Protein AF-E6VPL4-F1 (afdb_monomer_lite)

Structure (mmCIF, N/CA/C/O backbone):
data_AF-E6VPL4-F1
#
_entry.id   AF-E6VPL4-F1
#
loop_
_atom_site.group_PDB
_atom_site.id
_atom_site.type_symbol
_atom_site.label_atom_id
_atom_site.label_alt_id
_atom_site.label_comp_id
_atom_site.label_asym_id
_atom_site.label_entity_id
_atom_site.label_seq_id
_atom_site.pdbx_PDB_ins_code
_atom_site.Cartn_x
_atom_site.Cartn_y
_atom_site.Cartn_z
_atom_site.occupancy
_atom_site.B_iso_or_equiv
_atom_site.auth_seq_id
_atom_site.auth_comp_id
_atom_site.auth_asym_id
_atom_site.auth_atom_id
_atom_site.pdbx_PDB_model_num
ATOM 1 N N . MET A 1 1 ? 30.213 3.894 -54.651 1.00 57.09 1 MET A N 1
ATOM 2 C CA . MET A 1 1 ? 28.946 3.878 -53.877 1.00 57.09 1 MET A CA 1
ATOM 3 C C . MET A 1 1 ? 28.966 2.987 -52.619 1.00 57.09 1 MET A C 1
ATOM 5 O O . MET A 1 1 ? 28.140 3.201 -51.748 1.00 57.09 1 MET A O 1
ATOM 9 N N . SER A 1 2 ? 29.914 2.050 -52.449 1.00 76.19 2 SER A N 1
ATOM 10 C CA . SER A 1 2 ? 29.927 1.092 -51.316 1.00 76.19 2 SER A CA 1
ATOM 11 C C . SER A 1 2 ? 30.364 1.669 -49.949 1.00 76.19 2 SER A C 1
ATOM 13 O O . SER A 1 2 ? 29.868 1.255 -48.903 1.00 76.19 2 SER A O 1
ATOM 15 N N . HIS A 1 3 ? 31.254 2.667 -49.925 1.00 77.50 3 HIS A N 1
ATOM 16 C CA . HIS A 1 3 ? 31.844 3.163 -48.669 1.00 77.50 3 HIS A CA 1
ATOM 17 C C . HIS A 1 3 ? 30.916 4.072 -47.850 1.00 77.50 3 HIS A C 1
ATOM 19 O O . HIS A 1 3 ? 30.956 4.032 -46.625 1.00 77.50 3 HIS A O 1
ATOM 25 N N . ILE A 1 4 ? 30.039 4.836 -48.510 1.00 85.19 4 ILE A N 1
ATOM 26 C CA . ILE A 1 4 ? 29.094 5.743 -47.837 1.00 85.19 4 ILE A CA 1
ATOM 27 C C . ILE A 1 4 ? 28.015 4.937 -47.103 1.00 85.19 4 ILE A C 1
ATOM 29 O O . ILE A 1 4 ? 27.747 5.181 -45.931 1.00 85.19 4 ILE A O 1
ATOM 33 N N . VAL A 1 5 ? 27.460 3.912 -47.757 1.00 86.12 5 VAL A N 1
ATOM 34 C CA . VAL A 1 5 ? 26.449 3.024 -47.160 1.00 86.12 5 VAL A CA 1
ATOM 35 C C . VAL A 1 5 ? 27.024 2.261 -45.961 1.00 86.12 5 VAL A C 1
ATOM 37 O O . VAL A 1 5 ? 26.375 2.163 -44.923 1.00 86.12 5 VAL A O 1
ATOM 40 N N . ARG A 1 6 ? 28.273 1.786 -46.060 1.00 83.00 6 ARG A N 1
ATOM 41 C CA . ARG A 1 6 ? 28.980 1.149 -44.937 1.00 83.00 6 ARG A CA 1
ATOM 42 C C . ARG A 1 6 ? 29.216 2.104 -43.767 1.00 83.00 6 ARG A C 1
ATOM 44 O O . ARG A 1 6 ? 29.056 1.690 -42.624 1.00 83.00 6 ARG A O 1
ATOM 51 N N . GLY A 1 7 ? 29.549 3.365 -44.045 1.00 89.69 7 GLY A N 1
ATOM 52 C CA . GLY A 1 7 ? 29.703 4.391 -43.011 1.00 89.69 7 GLY A CA 1
ATOM 53 C C . GLY A 1 7 ? 28.400 4.662 -42.256 1.00 89.69 7 GLY A C 1
ATOM 54 O O . GLY A 1 7 ? 28.394 4.669 -41.028 1.00 89.69 7 GLY A O 1
ATOM 55 N N . ILE A 1 8 ? 27.285 4.805 -42.980 1.00 90.50 8 ILE A N 1
ATOM 56 C CA . ILE A 1 8 ? 25.961 5.053 -42.385 1.00 90.50 8 ILE A CA 1
ATOM 57 C C . ILE A 1 8 ? 25.516 3.869 -41.516 1.00 90.50 8 ILE A C 1
ATOM 59 O O . ILE A 1 8 ? 25.085 4.063 -40.3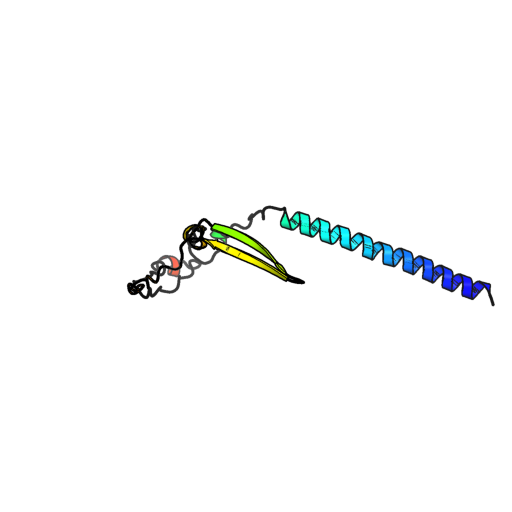80 1.00 90.50 8 ILE A O 1
ATOM 63 N N . LEU A 1 9 ? 25.669 2.638 -42.013 1.00 89.06 9 LEU A N 1
ATOM 64 C CA . LEU A 1 9 ? 25.325 1.433 -41.252 1.00 89.06 9 LEU A CA 1
ATOM 65 C C . LEU A 1 9 ? 26.204 1.267 -40.004 1.00 89.06 9 LEU A C 1
ATOM 67 O O . LEU A 1 9 ? 25.698 0.903 -38.945 1.00 89.06 9 LEU A O 1
ATOM 71 N N . GLY A 1 10 ? 27.498 1.588 -40.100 1.00 91.88 10 GLY A N 1
ATOM 72 C CA . GLY A 1 10 ? 28.403 1.590 -38.950 1.00 91.88 10 GLY A CA 1
ATOM 73 C C . GLY A 1 10 ? 27.985 2.600 -37.877 1.00 91.88 10 GLY A C 1
ATOM 74 O O . GLY A 1 10 ? 27.918 2.254 -36.700 1.00 91.88 10 GLY A O 1
ATOM 75 N N . ALA A 1 11 ? 27.633 3.825 -38.275 1.00 92.75 11 ALA A N 1
ATOM 76 C CA . ALA A 1 11 ? 27.183 4.861 -37.346 1.00 92.75 11 ALA A CA 1
ATOM 77 C C . ALA A 1 11 ? 25.869 4.487 -36.633 1.00 92.75 11 ALA A C 1
ATOM 79 O O . ALA A 1 11 ? 25.747 4.681 -35.420 1.00 92.75 11 ALA A O 1
ATOM 80 N N . LEU A 1 12 ? 24.907 3.902 -37.357 1.00 91.12 12 LEU A N 1
ATOM 81 C CA . LEU A 1 12 ? 23.648 3.409 -36.784 1.00 91.12 12 LEU A CA 1
ATOM 82 C C . LEU A 1 12 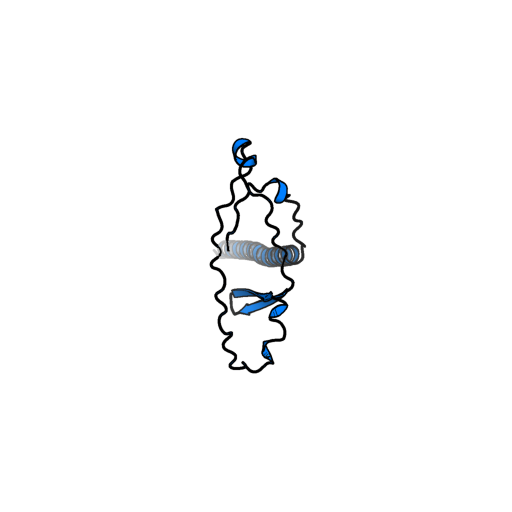? 23.871 2.264 -35.788 1.00 91.12 12 LEU A C 1
ATOM 84 O O . LEU A 1 12 ? 23.247 2.241 -34.730 1.00 91.12 12 LEU A O 1
ATOM 88 N N . ALA A 1 13 ? 24.789 1.341 -36.080 1.00 89.94 13 ALA A N 1
ATOM 89 C CA . ALA A 1 13 ? 25.107 0.244 -35.169 1.00 89.94 13 ALA A CA 1
ATOM 90 C C . ALA A 1 13 ? 25.742 0.748 -33.859 1.00 89.94 13 ALA A C 1
ATOM 92 O O . ALA A 1 13 ? 25.368 0.304 -32.772 1.00 89.94 13 ALA A O 1
ATOM 93 N N . ILE A 1 14 ? 26.661 1.715 -33.944 1.00 91.25 14 ILE A N 1
ATOM 94 C CA . ILE A 1 14 ? 27.327 2.300 -32.770 1.00 91.25 14 ILE A CA 1
ATOM 95 C C . ILE A 1 14 ? 26.319 3.078 -31.916 1.00 91.25 14 ILE A C 1
ATOM 97 O O . ILE A 1 14 ? 26.216 2.855 -30.714 1.00 91.25 14 ILE A O 1
ATOM 101 N N . THR A 1 15 ? 25.523 3.956 -32.526 1.00 86.31 15 THR A N 1
ATOM 102 C CA . THR A 1 15 ? 24.514 4.740 -31.791 1.00 86.31 15 THR A CA 1
ATOM 103 C C . THR A 1 15 ? 23.423 3.860 -31.178 1.00 86.31 15 THR A C 1
ATOM 105 O O . THR A 1 15 ? 23.059 4.068 -30.021 1.00 86.31 15 THR A O 1
ATOM 108 N N . GLY A 1 16 ? 22.957 2.832 -31.893 1.00 85.06 16 GLY A N 1
ATOM 109 C CA . GLY A 1 16 ? 21.970 1.877 -31.384 1.00 85.06 16 GLY A CA 1
ATOM 110 C C . GLY A 1 16 ? 22.471 1.063 -30.187 1.00 85.06 16 GLY A C 1
ATOM 111 O O . GLY A 1 16 ? 21.752 0.908 -29.202 1.00 85.06 16 GLY A O 1
ATOM 112 N N . THR A 1 17 ? 23.717 0.583 -30.234 1.00 81.69 17 THR A N 1
ATOM 113 C CA . THR A 1 17 ? 24.313 -0.202 -29.136 1.00 81.69 17 THR A CA 1
ATOM 114 C C . THR A 1 17 ? 24.607 0.649 -27.901 1.00 81.69 17 THR A C 1
ATOM 116 O O . THR A 1 17 ? 24.291 0.224 -26.789 1.00 81.69 17 THR A O 1
ATOM 119 N N . LEU A 1 18 ? 25.127 1.870 -28.073 1.00 80.88 18 LEU A N 1
ATOM 120 C CA . LEU A 1 18 ? 25.341 2.795 -26.954 1.00 80.88 18 LEU A CA 1
ATOM 121 C C . LEU A 1 18 ? 24.017 3.264 -26.326 1.00 80.88 18 LEU A C 1
ATOM 123 O O . LEU A 1 18 ? 23.937 3.374 -25.104 1.00 80.88 18 LEU A O 1
ATOM 127 N N . GLY A 1 19 ? 22.973 3.500 -27.127 1.00 76.12 19 GLY A N 1
ATOM 128 C CA . GLY A 1 19 ? 21.645 3.864 -26.620 1.00 76.12 19 GLY A CA 1
ATOM 129 C C . GLY A 1 19 ? 20.967 2.727 -25.847 1.00 76.12 19 GLY A C 1
ATOM 130 O O . GLY A 1 19 ? 20.428 2.946 -24.763 1.00 76.12 19 GLY A O 1
ATOM 131 N N . ALA A 1 20 ? 21.045 1.490 -26.350 1.00 70.62 20 ALA A N 1
ATOM 132 C CA . ALA A 1 20 ? 20.465 0.318 -25.689 1.00 70.62 20 ALA A CA 1
ATOM 133 C C . ALA A 1 20 ? 21.160 -0.030 -24.359 1.00 70.62 20 ALA A C 1
ATOM 135 O O . ALA A 1 20 ? 20.500 -0.450 -23.408 1.00 70.62 20 ALA A O 1
ATOM 136 N N . ALA A 1 21 ? 22.474 0.193 -24.256 1.00 68.81 21 ALA A N 1
ATOM 137 C CA . ALA A 1 21 ? 23.215 -0.028 -23.015 1.00 68.81 21 ALA A CA 1
ATOM 138 C C . ALA A 1 21 ? 22.719 0.871 -21.864 1.00 68.81 21 ALA A C 1
ATOM 140 O O . ALA A 1 21 ? 22.676 0.430 -20.718 1.00 68.81 21 ALA A O 1
ATOM 141 N N . GLN A 1 22 ? 22.281 2.103 -22.154 1.00 65.69 22 GLN A N 1
ATOM 142 C CA . GLN A 1 22 ? 21.734 3.012 -21.137 1.00 65.69 22 GLN A CA 1
ATOM 143 C C . GLN A 1 22 ? 20.377 2.540 -20.594 1.00 65.69 22 GLN A C 1
ATOM 145 O O . GLN A 1 22 ? 20.108 2.684 -19.402 1.00 65.69 22 GLN A O 1
ATOM 150 N N . LEU A 1 23 ? 19.549 1.926 -21.443 1.00 62.22 23 LEU A N 1
ATOM 151 C CA . LEU A 1 23 ? 18.256 1.356 -21.047 1.00 62.22 23 LEU A CA 1
ATOM 152 C C . LEU A 1 23 ? 18.431 0.135 -20.128 1.00 62.22 23 LEU A C 1
ATOM 154 O O . LEU A 1 23 ? 17.707 0.004 -19.146 1.00 62.22 23 LEU A O 1
ATOM 158 N N . ALA A 1 24 ? 19.431 -0.713 -20.390 1.00 61.22 24 ALA A N 1
ATOM 159 C CA . ALA A 1 24 ? 19.720 -1.882 -19.555 1.00 61.22 24 ALA A CA 1
ATOM 160 C C . ALA A 1 24 ? 20.304 -1.515 -18.175 1.00 61.22 24 ALA A C 1
ATOM 162 O O . ALA A 1 24 ? 19.983 -2.157 -17.178 1.00 61.22 24 ALA A O 1
ATOM 163 N N . VAL A 1 25 ? 21.130 -0.464 -18.092 1.00 63.72 25 VAL A N 1
ATOM 164 C CA . VAL A 1 25 ? 21.709 0.012 -16.817 1.00 63.72 25 VAL A CA 1
ATOM 165 C C . VAL A 1 25 ? 20.663 0.727 -15.947 1.00 63.72 25 VAL A C 1
ATOM 167 O O . VAL A 1 25 ? 20.737 0.677 -14.719 1.00 63.72 25 VAL A O 1
ATOM 170 N N . GLY A 1 26 ? 19.660 1.363 -16.563 1.00 60.59 26 GLY A N 1
ATOM 171 C CA . GLY A 1 26 ? 18.576 2.043 -15.849 1.00 60.59 26 GLY A CA 1
ATOM 172 C C . GLY A 1 26 ? 17.639 1.099 -15.087 1.00 60.59 26 GLY A C 1
ATOM 173 O O . GLY A 1 26 ? 17.197 1.442 -13.990 1.00 60.59 26 GLY A O 1
ATOM 174 N N . GLU A 1 27 ? 17.376 -0.096 -15.624 1.00 63.75 27 GLU A N 1
ATOM 175 C CA . GLU A 1 27 ? 16.511 -1.103 -14.989 1.00 63.75 27 GLU A CA 1
ATOM 176 C C . GLU A 1 27 ? 17.097 -1.585 -13.647 1.00 63.75 27 GLU A C 1
ATOM 178 O O . GLU A 1 27 ? 16.389 -1.663 -12.639 1.00 63.75 27 GLU A O 1
ATOM 183 N N . ASP A 1 28 ? 18.410 -1.839 -13.600 1.00 61.34 28 ASP A N 1
ATOM 184 C CA . ASP A 1 28 ? 19.099 -2.286 -12.383 1.00 61.34 28 ASP A CA 1
ATOM 185 C C . ASP A 1 28 ? 19.157 -1.168 -11.323 1.00 61.34 28 ASP A C 1
ATOM 187 O O . ASP A 1 28 ? 18.871 -1.399 -10.145 1.00 61.34 28 ASP A O 1
ATOM 191 N N . LEU A 1 29 ? 19.385 0.085 -11.745 1.00 62.47 29 LEU A N 1
ATOM 192 C CA . LEU A 1 29 ? 19.319 1.259 -10.863 1.00 62.47 29 LEU A CA 1
ATOM 193 C C . LEU A 1 29 ? 17.915 1.477 -10.277 1.00 62.47 29 LEU A C 1
ATOM 195 O O . LEU A 1 29 ? 17.769 1.726 -9.079 1.00 62.47 29 LEU A O 1
ATOM 199 N N . GLY A 1 30 ? 16.871 1.365 -11.101 1.00 70.50 30 GLY A N 1
ATOM 200 C CA . GLY A 1 30 ? 15.486 1.502 -10.651 1.00 70.50 30 GLY A CA 1
ATOM 201 C C . GLY A 1 30 ? 15.101 0.403 -9.662 1.00 70.50 30 GLY A C 1
ATOM 202 O O . GLY A 1 30 ? 14.523 0.681 -8.611 1.00 70.50 30 GLY A O 1
ATOM 203 N N . ARG A 1 31 ? 15.489 -0.844 -9.949 1.00 68.88 31 ARG A N 1
ATOM 204 C CA . ARG A 1 31 ? 15.201 -2.009 -9.107 1.00 68.88 31 ARG A CA 1
ATOM 205 C C . ARG A 1 31 ? 15.961 -1.977 -7.779 1.00 68.88 31 ARG A C 1
ATOM 207 O O . ARG A 1 31 ? 15.371 -2.268 -6.738 1.00 68.88 31 ARG A O 1
ATOM 214 N N . THR A 1 32 ? 17.235 -1.590 -7.782 1.00 70.38 32 THR A N 1
ATOM 215 C CA . THR A 1 32 ? 18.032 -1.420 -6.554 1.00 70.38 32 THR A CA 1
ATOM 216 C C . THR A 1 32 ? 17.522 -0.261 -5.698 1.00 70.38 32 THR A C 1
ATOM 218 O O . THR A 1 32 ? 17.453 -0.398 -4.475 1.00 70.38 32 THR A O 1
ATOM 221 N N . MET A 1 33 ? 17.074 0.844 -6.306 1.00 71.69 33 MET A N 1
ATOM 222 C CA . MET A 1 33 ? 16.433 1.951 -5.590 1.00 71.69 33 MET A CA 1
ATOM 223 C C . MET A 1 33 ? 15.099 1.530 -4.954 1.00 71.69 33 MET A C 1
ATOM 225 O O . MET A 1 33 ? 14.860 1.847 -3.789 1.00 71.69 33 MET A O 1
ATOM 229 N N . LEU A 1 34 ? 14.269 0.765 -5.670 1.00 71.19 34 LEU A N 1
ATOM 230 C CA . LEU A 1 34 ? 12.994 0.236 -5.168 1.00 71.19 34 LEU A CA 1
ATOM 231 C C . LEU A 1 34 ? 13.197 -0.742 -4.005 1.00 71.19 34 LEU A C 1
ATOM 233 O O . LEU A 1 34 ? 12.530 -0.634 -2.979 1.00 71.19 34 LEU A O 1
ATOM 237 N N . LEU A 1 35 ? 14.161 -1.659 -4.126 1.00 73.44 35 LEU A N 1
ATOM 238 C CA . LEU A 1 35 ? 14.531 -2.581 -3.047 1.00 73.44 35 LEU A CA 1
ATOM 239 C C . LEU A 1 35 ? 15.083 -1.829 -1.830 1.00 73.44 35 LEU A C 1
ATOM 241 O O . LEU A 1 35 ? 14.767 -2.180 -0.692 1.00 73.44 35 LEU A O 1
ATOM 245 N N . ARG A 1 36 ? 15.858 -0.760 -2.050 1.00 67.75 36 ARG A N 1
ATOM 246 C CA . ARG A 1 36 ? 16.393 0.093 -0.982 1.00 67.75 36 ARG A CA 1
ATOM 247 C C . ARG A 1 36 ? 15.308 0.926 -0.304 1.00 67.75 36 ARG A C 1
ATOM 249 O O . ARG A 1 36 ? 15.367 1.083 0.908 1.00 67.75 36 ARG A O 1
ATOM 256 N N . GLN A 1 37 ? 14.312 1.414 -1.041 1.00 65.69 37 GLN A N 1
ATOM 257 C CA . GLN A 1 37 ? 13.146 2.107 -0.481 1.00 65.69 37 GLN A CA 1
ATOM 258 C C . GLN A 1 37 ? 12.221 1.155 0.282 1.00 65.69 37 GLN A C 1
ATOM 260 O O . GLN A 1 37 ? 11.728 1.520 1.342 1.00 65.69 37 GLN A O 1
ATOM 265 N N . ALA A 1 38 ? 12.027 -0.071 -0.210 1.00 66.44 38 ALA A N 1
ATOM 266 C CA . ALA A 1 38 ? 11.252 -1.098 0.484 1.00 66.44 38 ALA A CA 1
ATOM 267 C C . ALA A 1 38 ? 11.950 -1.609 1.759 1.00 66.44 38 ALA A C 1
ATOM 269 O O . ALA A 1 38 ? 11.281 -1.999 2.712 1.00 66.44 38 ALA A O 1
ATOM 270 N N . SER A 1 39 ? 13.288 -1.591 1.783 1.00 63.31 39 SER A N 1
ATOM 271 C CA . SER A 1 39 ? 14.098 -1.982 2.948 1.00 63.31 39 SER A CA 1
ATOM 272 C C . SER A 1 39 ? 14.388 -0.820 3.902 1.00 63.31 39 SER A C 1
ATOM 274 O O . SER A 1 39 ? 14.816 -1.042 5.034 1.00 63.31 39 SER A O 1
ATOM 276 N N . ALA A 1 40 ? 14.179 0.424 3.466 1.00 61.75 40 ALA A N 1
ATOM 277 C CA . ALA A 1 40 ? 14.286 1.580 4.334 1.00 61.75 40 ALA A CA 1
ATOM 278 C C . ALA A 1 40 ? 13.074 1.598 5.268 1.00 61.75 40 ALA A C 1
ATOM 280 O O . ALA A 1 40 ? 11.934 1.744 4.830 1.00 61.75 40 ALA A O 1
ATOM 281 N N . VAL A 1 41 ? 13.323 1.490 6.576 1.00 61.91 41 VAL A N 1
ATOM 282 C CA . VAL A 1 41 ? 12.342 1.925 7.574 1.00 61.91 41 VAL A CA 1
ATOM 283 C C . VAL A 1 41 ? 12.004 3.372 7.216 1.00 61.91 41 VAL A C 1
ATOM 285 O O . VAL A 1 41 ? 12.931 4.185 7.161 1.00 61.91 41 VAL A O 1
ATOM 288 N N . PRO A 1 42 ? 10.737 3.718 6.921 1.00 58.28 42 PRO A N 1
ATOM 289 C CA . PRO A 1 42 ? 10.394 5.093 6.619 1.00 58.28 42 PRO A CA 1
ATOM 290 C C . PRO A 1 42 ? 10.748 5.910 7.856 1.00 58.28 42 PRO A C 1
ATOM 292 O O . PRO A 1 42 ? 10.083 5.803 8.886 1.00 58.28 42 PRO A O 1
ATOM 295 N N . THR A 1 43 ? 11.820 6.697 7.774 1.00 59.41 43 THR A N 1
ATOM 296 C CA . THR A 1 43 ? 12.145 7.685 8.793 1.00 59.41 43 THR A CA 1
ATOM 297 C C . THR A 1 43 ? 11.001 8.682 8.767 1.00 59.41 43 THR A C 1
ATOM 299 O O . THR A 1 43 ? 10.927 9.552 7.899 1.00 59.41 43 THR A O 1
ATOM 302 N N . GLN A 1 44 ? 10.040 8.499 9.672 1.00 59.47 44 GLN A N 1
ATOM 303 C CA . GLN A 1 44 ? 8.962 9.446 9.907 1.00 59.47 44 GLN A CA 1
ATOM 304 C C . GLN A 1 44 ? 9.539 10.665 10.633 1.00 59.47 44 GLN A C 1
ATOM 306 O O . GLN A 1 44 ? 9.146 10.978 11.746 1.00 59.47 44 GLN A O 1
ATOM 311 N N . ASP A 1 45 ? 10.462 11.369 9.979 1.00 58.88 45 ASP A N 1
ATOM 312 C CA . ASP A 1 45 ? 10.986 12.663 10.430 1.00 58.88 45 ASP A CA 1
ATOM 313 C C . ASP A 1 45 ? 9.996 13.807 10.128 1.00 58.88 45 ASP A C 1
ATOM 315 O O . ASP A 1 45 ? 10.275 14.997 10.224 1.00 58.88 45 ASP A O 1
ATOM 319 N N . VAL A 1 46 ? 8.774 13.443 9.738 1.00 65.75 46 VAL A N 1
ATOM 320 C CA . VAL A 1 46 ? 7.641 14.353 9.692 1.00 65.75 46 VAL A CA 1
ATOM 321 C C . VAL A 1 46 ? 6.944 14.242 11.034 1.00 65.75 46 VAL A C 1
ATOM 323 O O . VAL A 1 46 ? 6.217 13.279 11.287 1.00 65.75 46 VAL A O 1
ATOM 326 N N . ASN A 1 47 ? 7.131 15.254 11.878 1.00 66.88 47 ASN A N 1
ATOM 327 C CA . ASN A 1 47 ? 6.355 15.419 13.099 1.00 66.88 47 ASN A CA 1
ATOM 328 C C . ASN A 1 47 ? 4.880 15.691 12.738 1.00 66.88 47 ASN A C 1
ATOM 330 O O . ASN A 1 47 ? 4.440 16.834 12.611 1.00 66.88 47 ASN A O 1
ATOM 334 N N . ARG A 1 48 ? 4.120 14.614 12.512 1.00 64.94 48 ARG A N 1
ATOM 335 C CA . ARG A 1 48 ? 2.697 14.675 12.161 1.00 64.94 48 ARG A CA 1
ATOM 336 C C . ARG A 1 48 ? 1.838 15.136 13.331 1.00 64.94 48 ARG A C 1
ATOM 338 O O . ARG A 1 48 ? 0.797 15.723 13.078 1.00 64.94 48 ARG A O 1
ATOM 345 N N . SER A 1 49 ? 2.266 14.929 14.578 1.00 63.25 49 SER A N 1
ATOM 346 C CA . SER A 1 49 ? 1.544 15.457 15.741 1.00 63.25 49 SER A CA 1
ATOM 347 C C . SER A 1 49 ? 1.647 16.981 15.839 1.00 63.25 49 SER A C 1
ATOM 349 O O . SER A 1 49 ? 0.693 17.616 16.266 1.00 63.25 49 SER A O 1
ATOM 351 N N . GLY A 1 50 ? 2.750 17.578 15.375 1.00 67.19 50 GLY A N 1
ATOM 352 C CA . GLY A 1 50 ? 2.918 19.034 15.282 1.00 67.19 50 GLY A CA 1
ATOM 353 C C . GLY A 1 50 ? 2.360 19.675 14.005 1.00 67.19 50 GLY A C 1
ATOM 354 O O . GLY A 1 50 ? 2.307 20.897 13.919 1.00 67.19 50 GLY A O 1
ATOM 355 N N . LYS A 1 51 ? 1.974 18.874 13.001 1.00 69.75 51 LYS A N 1
ATOM 356 C CA . LYS A 1 51 ? 1.420 19.338 11.711 1.00 69.75 51 LYS A CA 1
ATOM 357 C C . LYS A 1 51 ? -0.038 18.934 11.484 1.00 69.75 51 LYS A C 1
ATOM 359 O O . LYS A 1 51 ? -0.559 19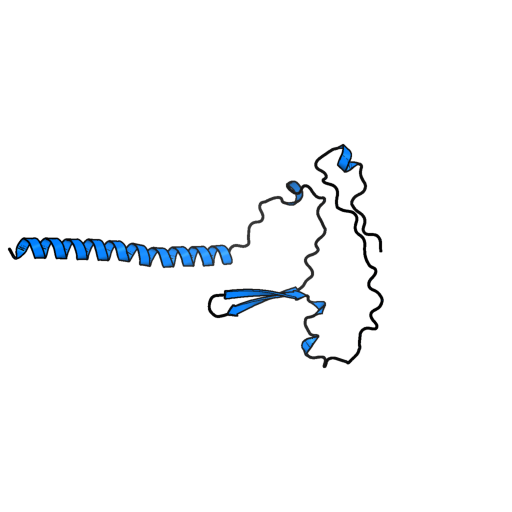.149 10.394 1.00 69.75 51 LYS A O 1
ATOM 364 N N . ALA A 1 52 ? -0.670 18.288 12.457 1.00 68.56 52 ALA A N 1
ATOM 365 C CA . ALA A 1 52 ? -2.066 17.907 12.352 1.00 68.56 52 ALA A CA 1
ATOM 366 C C . ALA A 1 52 ? -2.950 19.021 12.910 1.00 68.56 52 ALA A C 1
ATOM 368 O O . ALA A 1 52 ? -2.770 19.466 14.039 1.00 68.56 52 ALA A O 1
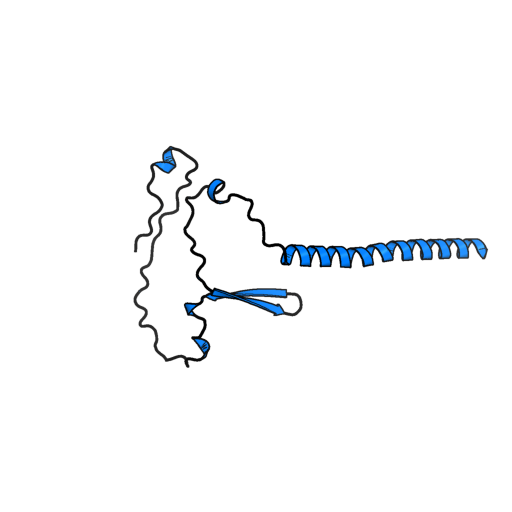ATOM 369 N N . ASP A 1 53 ? -3.982 19.377 12.153 1.00 66.94 53 ASP 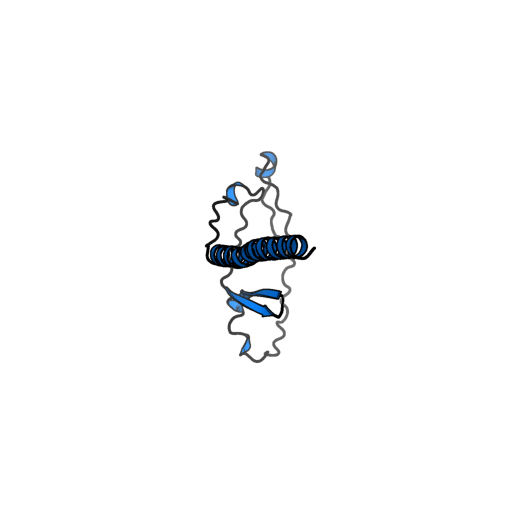A N 1
ATOM 370 C CA . ASP A 1 53 ? -5.006 20.339 12.582 1.00 66.94 53 ASP A CA 1
ATOM 371 C C . ASP A 1 53 ? -5.995 19.723 13.590 1.00 66.94 53 ASP A C 1
ATOM 373 O O . ASP A 1 53 ? -6.948 20.361 14.037 1.00 66.94 53 ASP A O 1
ATOM 377 N N . ARG A 1 54 ? -5.786 18.448 13.937 1.00 63.94 54 ARG A N 1
ATOM 378 C CA . ARG A 1 54 ? -6.614 17.651 14.840 1.00 63.94 54 ARG A CA 1
ATOM 379 C C . ARG A 1 54 ? -5.777 17.196 16.024 1.00 63.94 54 ARG A C 1
ATOM 381 O O . ARG A 1 54 ? -4.621 16.812 15.853 1.00 63.94 54 ARG A O 1
ATOM 388 N N . ALA A 1 55 ? -6.394 17.160 17.204 1.00 63.88 55 ALA A N 1
ATOM 389 C CA . ALA A 1 55 ? -5.816 16.472 18.351 1.00 63.88 55 ALA A CA 1
ATOM 390 C C . ALA A 1 55 ? -5.474 15.027 17.954 1.00 63.88 55 ALA A C 1
ATOM 392 O O . ALA A 1 55 ? -6.260 14.367 17.267 1.00 63.88 55 ALA A O 1
ATOM 393 N N . GLY A 1 56 ? -4.282 14.564 18.338 1.00 61.31 56 GLY A N 1
ATOM 394 C CA . GLY A 1 56 ? -3.789 13.242 17.971 1.00 61.31 56 GLY A CA 1
ATOM 395 C C . GLY A 1 56 ? -4.798 12.170 18.362 1.00 61.31 56 GLY A C 1
ATOM 396 O O . GLY A 1 56 ? -5.025 11.929 19.545 1.00 61.31 56 GLY A O 1
ATOM 397 N N . ALA A 1 57 ? -5.416 11.530 17.371 1.00 59.94 57 ALA A N 1
ATOM 398 C CA . ALA A 1 57 ? -6.199 10.339 17.631 1.00 59.94 57 ALA A CA 1
ATOM 399 C C . ALA A 1 57 ? -5.233 9.269 18.147 1.00 59.94 57 ALA A C 1
ATOM 401 O O . ALA A 1 57 ? -4.255 8.945 17.468 1.00 59.94 57 ALA A O 1
ATOM 402 N N . ILE A 1 58 ? -5.513 8.711 19.325 1.00 54.78 58 ILE A N 1
ATOM 403 C CA . ILE A 1 58 ? -4.854 7.495 19.805 1.00 54.78 58 ILE A CA 1
ATOM 404 C C . ILE A 1 58 ? -5.374 6.356 18.924 1.00 54.78 58 ILE A C 1
ATOM 406 O O . ILE A 1 58 ? -6.283 5.614 19.275 1.00 54.78 58 ILE A O 1
ATOM 410 N N . SER A 1 59 ? -4.853 6.267 17.704 1.00 55.19 59 SER A N 1
ATOM 411 C CA . SER A 1 59 ? -4.958 5.057 16.907 1.00 55.19 59 SER A CA 1
ATOM 412 C C . SER A 1 59 ? -3.883 4.124 17.434 1.00 55.19 59 SER A C 1
ATOM 414 O O . SER A 1 59 ? -2.790 4.052 16.875 1.00 55.19 59 SER A O 1
ATOM 416 N N . GLU A 1 60 ? -4.160 3.459 18.558 1.00 57.56 60 GLU A N 1
ATOM 417 C CA . GLU A 1 60 ? -3.358 2.306 18.947 1.00 57.56 60 GLU A CA 1
ATOM 418 C C . GLU A 1 60 ? -3.359 1.348 17.759 1.00 57.56 60 GLU A C 1
ATOM 420 O O . GLU A 1 60 ? -4.404 0.872 17.303 1.00 57.56 60 GLU A O 1
ATOM 425 N N . SER A 1 61 ? -2.173 1.132 17.194 1.00 60.34 61 SER A N 1
ATOM 426 C CA . SER A 1 61 ? -1.979 0.145 16.147 1.00 60.34 61 SER A CA 1
ATOM 427 C C . SER A 1 61 ? -2.302 -1.215 16.752 1.00 60.34 61 SER A C 1
ATOM 429 O O . SER A 1 61 ? -1.463 -1.823 17.409 1.00 60.34 61 SER A O 1
ATOM 431 N N . GLN A 1 62 ? -3.542 -1.665 16.552 1.00 67.62 62 GLN A N 1
ATOM 432 C CA . GLN A 1 62 ? -4.016 -2.967 17.009 1.00 67.62 62 GLN A CA 1
ATOM 433 C C . GLN A 1 62 ? -3.021 -4.041 16.545 1.00 67.62 62 GLN A C 1
ATOM 435 O O . GLN A 1 62 ? -2.703 -4.095 15.348 1.00 67.62 62 GLN A O 1
ATOM 440 N N . PRO A 1 63 ? -2.486 -4.878 17.445 1.00 76.69 63 PRO A N 1
ATOM 441 C CA . PRO A 1 63 ? -1.508 -5.876 17.054 1.00 76.69 63 PRO A CA 1
ATOM 442 C C . PRO A 1 63 ? -2.152 -6.838 16.045 1.00 76.69 63 PRO A C 1
ATOM 444 O 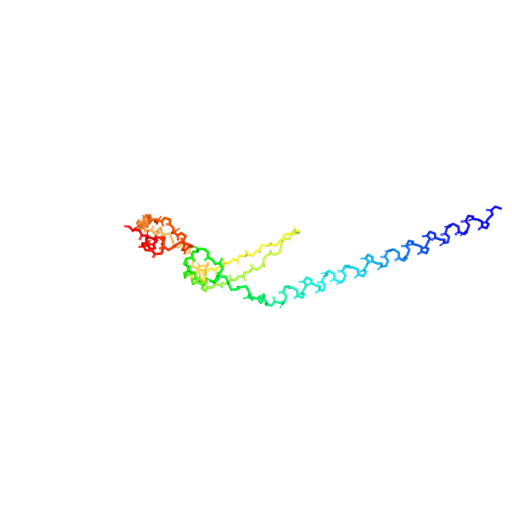O . PRO A 1 63 ? -3.327 -7.204 16.145 1.00 76.69 63 PRO A O 1
ATOM 447 N N . GLY A 1 64 ? -1.414 -7.183 14.994 1.00 81.06 64 GLY A N 1
ATOM 448 C CA . GLY A 1 64 ? -1.940 -7.947 13.869 1.00 81.06 64 GLY A CA 1
ATOM 449 C C . GLY A 1 64 ? -0.849 -8.320 12.879 1.00 81.06 64 GLY A C 1
ATOM 450 O O . GLY A 1 64 ? 0.221 -7.713 12.863 1.00 81.06 64 GLY A O 1
ATOM 451 N N . GLN A 1 65 ? -1.122 -9.327 12.060 1.00 84.50 65 GLN A N 1
ATOM 452 C CA . GLN A 1 65 ? -0.197 -9.831 11.054 1.00 84.50 65 GLN A CA 1
ATOM 453 C C . GLN A 1 65 ? -0.544 -9.232 9.693 1.00 84.50 65 GLN A C 1
ATOM 455 O O . GLN A 1 65 ? -1.700 -9.260 9.277 1.00 84.50 65 GLN A O 1
ATOM 460 N N . THR A 1 66 ? 0.452 -8.706 8.988 1.00 88.50 66 THR A N 1
ATOM 461 C CA . THR A 1 66 ? 0.285 -8.243 7.607 1.00 88.50 66 THR A CA 1
ATOM 462 C C . THR A 1 66 ? 0.910 -9.261 6.668 1.00 88.50 66 THR A C 1
ATOM 464 O O . THR A 1 66 ? 2.076 -9.614 6.828 1.00 88.50 66 THR A O 1
ATOM 467 N N . VAL A 1 67 ? 0.137 -9.729 5.694 1.00 89.75 67 VAL A N 1
ATOM 468 C CA . VAL A 1 67 ? 0.583 -10.668 4.663 1.00 89.75 67 VAL A CA 1
ATOM 469 C C . VAL A 1 67 ? 0.530 -9.964 3.314 1.00 89.75 67 VAL A C 1
ATOM 471 O O . VAL A 1 67 ? -0.463 -9.316 2.980 1.00 89.75 67 VAL A O 1
ATOM 474 N N . ALA A 1 68 ? 1.605 -10.084 2.541 1.00 91.38 68 ALA A N 1
ATOM 475 C CA . ALA A 1 68 ? 1.640 -9.634 1.158 1.00 91.38 68 ALA A CA 1
ATOM 476 C C . ALA A 1 68 ? 1.220 -10.783 0.239 1.00 91.38 68 ALA A C 1
ATOM 478 O O . ALA A 1 68 ? 1.762 -11.883 0.330 1.00 91.38 68 ALA A O 1
ATOM 479 N N . VAL A 1 69 ? 0.260 -10.519 -0.644 1.00 92.75 69 VAL A N 1
ATOM 480 C CA . VAL A 1 69 ? -0.186 -11.461 -1.670 1.00 92.75 69 VAL A CA 1
ATOM 481 C C . VAL A 1 69 ? 0.138 -10.864 -3.028 1.00 92.75 69 VAL A C 1
ATOM 483 O O . VAL A 1 69 ? -0.366 -9.799 -3.392 1.00 92.75 69 VAL A O 1
ATOM 486 N N . THR A 1 70 ? 0.987 -11.555 -3.777 1.00 90.19 70 THR A N 1
ATOM 487 C CA . THR A 1 70 ? 1.349 -11.173 -5.141 1.00 90.19 70 THR A CA 1
ATOM 488 C C . THR A 1 70 ? 0.523 -11.993 -6.120 1.00 90.19 70 THR A C 1
ATOM 490 O O . THR A 1 70 ? 0.529 -13.221 -6.077 1.00 90.19 70 THR A O 1
ATOM 493 N N . LEU A 1 71 ? -0.197 -11.306 -6.999 1.00 89.56 71 LEU A N 1
ATOM 494 C CA . LEU A 1 71 ? -0.906 -11.872 -8.140 1.00 89.56 71 LEU A CA 1
ATOM 495 C C . LEU A 1 71 ? -0.216 -11.385 -9.424 1.00 89.56 71 LEU A C 1
ATOM 497 O O . LEU A 1 71 ? 0.656 -10.514 -9.391 1.00 89.56 71 LEU A O 1
ATOM 501 N N . ILE A 1 72 ? -0.592 -11.943 -10.573 1.00 93.00 72 ILE A N 1
ATOM 502 C CA . ILE A 1 72 ? -0.014 -11.541 -11.860 1.00 93.00 72 ILE A CA 1
ATOM 503 C C . ILE A 1 72 ? -0.330 -10.056 -12.104 1.00 93.00 72 ILE A C 1
ATOM 505 O O . ILE A 1 72 ? -1.485 -9.689 -12.287 1.00 93.00 72 ILE A O 1
ATOM 509 N N . GLY A 1 73 ? 0.701 -9.208 -12.069 1.00 87.88 73 GLY A N 1
ATOM 510 C CA . GLY A 1 73 ? 0.595 -7.766 -12.321 1.00 87.88 73 GLY A CA 1
ATOM 511 C C . GLY A 1 73 ? 0.091 -6.909 -11.153 1.00 87.88 73 GLY A C 1
ATOM 512 O O . GLY A 1 73 ? -0.044 -5.702 -11.323 1.00 87.88 73 GLY A O 1
ATOM 513 N N . GLN A 1 74 ? -0.170 -7.482 -9.972 1.00 91.44 74 GLN A N 1
ATOM 514 C CA . GLN A 1 74 ? -0.717 -6.733 -8.834 1.00 91.44 74 GLN A CA 1
ATOM 515 C C . GLN A 1 74 ? -0.276 -7.308 -7.485 1.00 91.44 74 GLN A C 1
ATOM 517 O O . GLN A 1 74 ? -0.106 -8.514 -7.323 1.00 91.44 74 GLN A O 1
ATOM 522 N N . SER A 1 75 ? -0.128 -6.444 -6.483 1.00 91.00 75 SER A N 1
ATOM 523 C CA . SER A 1 75 ? 0.200 -6.838 -5.110 1.00 91.00 75 SER A CA 1
ATOM 524 C C . SER A 1 75 ? -0.808 -6.249 -4.135 1.00 91.00 75 SER A C 1
ATOM 526 O O . SER A 1 75 ? -1.084 -5.051 -4.185 1.00 91.00 75 SER A O 1
ATOM 528 N N . VAL A 1 76 ? -1.323 -7.077 -3.229 1.00 92.12 76 VAL A N 1
ATOM 529 C CA . VAL A 1 76 ? -2.270 -6.668 -2.186 1.00 92.12 76 VAL A CA 1
ATOM 530 C C . VAL A 1 76 ? -1.661 -6.948 -0.816 1.00 92.12 76 VAL A C 1
ATOM 532 O O . VAL A 1 76 ? -1.111 -8.022 -0.578 1.00 92.12 76 VAL A O 1
ATOM 535 N N . LEU A 1 77 ? -1.770 -5.981 0.095 1.00 91.00 77 LEU A N 1
ATOM 536 C CA . LEU A 1 77 ? -1.410 -6.144 1.502 1.00 91.00 77 LEU A CA 1
ATOM 537 C C . LEU A 1 77 ? -2.680 -6.408 2.311 1.00 91.00 77 LEU A C 1
ATOM 539 O O . LEU A 1 77 ? -3.602 -5.595 2.305 1.00 91.00 77 LEU A O 1
ATOM 543 N N . VAL A 1 78 ? -2.722 -7.534 3.019 1.00 89.12 78 VAL A N 1
ATOM 544 C CA . VAL A 1 78 ? -3.844 -7.920 3.880 1.00 89.12 78 VAL A CA 1
ATOM 545 C C . VAL A 1 78 ? -3.387 -7.861 5.330 1.00 89.12 78 VAL A C 1
ATOM 547 O O . VAL A 1 78 ? -2.447 -8.556 5.708 1.00 89.12 78 VAL A O 1
ATOM 550 N N . ARG A 1 79 ? -4.051 -7.047 6.159 1.00 85.50 79 ARG A N 1
ATOM 551 C CA . ARG A 1 79 ? -3.797 -6.982 7.604 1.00 85.50 79 ARG A CA 1
ATOM 552 C C . ARG A 1 79 ? -4.862 -7.769 8.360 1.00 85.50 79 ARG A C 1
ATOM 554 O O . ARG A 1 79 ? -6.037 -7.420 8.312 1.00 85.50 79 ARG A O 1
ATOM 561 N N . VAL A 1 80 ? -4.440 -8.800 9.081 1.00 85.12 80 VAL A N 1
ATOM 562 C CA . VAL A 1 80 ? -5.290 -9.625 9.943 1.00 85.12 80 VAL A CA 1
ATOM 563 C C . VAL A 1 80 ? -5.080 -9.192 11.398 1.00 85.12 80 VAL A C 1
ATOM 565 O O . VAL A 1 80 ? -3.958 -9.298 11.901 1.00 85.12 80 VAL A O 1
ATOM 568 N N . PRO A 1 81 ? -6.115 -8.700 12.100 1.00 82.00 81 PRO A N 1
ATOM 569 C CA . PRO A 1 81 ? -6.020 -8.386 13.525 1.00 82.00 81 PRO A CA 1
ATOM 570 C C . PRO A 1 81 ? -5.701 -9.646 14.338 1.00 82.00 81 PRO A C 1
ATOM 572 O O . PRO A 1 81 ? -6.219 -10.720 14.036 1.00 82.00 81 PRO A O 1
ATOM 575 N N . GLN A 1 82 ? -4.904 -9.531 15.402 1.00 77.25 82 GLN A N 1
ATOM 576 C CA . GLN A 1 82 ? -4.472 -10.685 16.203 1.00 77.25 82 GLN A CA 1
ATOM 577 C C . GLN A 1 82 ? -5.641 -11.472 16.822 1.00 77.25 82 GLN A C 1
ATOM 579 O O . GLN A 1 82 ? -5.558 -12.687 16.954 1.00 77.25 82 GLN A O 1
ATOM 584 N N . GLN A 1 83 ? -6.767 -10.808 17.101 1.00 72.44 83 GLN A N 1
ATOM 585 C CA . GLN A 1 83 ? -8.014 -11.425 17.581 1.00 72.44 83 GLN A CA 1
ATOM 586 C C . GLN A 1 83 ? -8.621 -12.437 16.590 1.00 72.44 83 GLN A C 1
ATOM 588 O O . GLN A 1 83 ? -9.417 -13.287 16.980 1.00 72.44 83 GLN A O 1
ATOM 593 N N . GLN A 1 84 ? -8.267 -12.337 15.307 1.00 68.12 84 GLN A N 1
ATOM 594 C CA . GLN A 1 84 ? -8.777 -13.187 14.232 1.00 68.12 84 GLN A CA 1
ATOM 595 C C . GLN A 1 84 ? -7.789 -14.306 13.850 1.00 68.12 84 GLN A C 1
ATOM 597 O O . GLN A 1 84 ? -8.163 -15.263 13.166 1.00 68.12 84 GLN A O 1
ATOM 602 N N . ILE A 1 85 ? -6.540 -14.228 14.323 1.00 64.19 85 ILE A N 1
ATOM 603 C CA . ILE A 1 85 ? -5.505 -15.241 14.100 1.00 64.19 85 ILE A CA 1
ATOM 604 C C . ILE A 1 85 ? -5.820 -16.452 14.994 1.00 64.19 85 ILE A C 1
ATOM 606 O O . ILE A 1 85 ? -5.768 -16.365 16.215 1.00 64.19 85 ILE A O 1
ATOM 610 N N . GLY A 1 86 ? -6.192 -17.580 14.378 1.00 62.00 86 GLY A N 1
ATOM 611 C CA . GLY A 1 86 ? -6.572 -18.825 15.070 1.00 62.00 86 GLY A CA 1
ATOM 612 C C . GLY A 1 86 ? -8.071 -19.162 15.043 1.00 62.00 86 GLY A C 1
ATOM 613 O O . GLY A 1 86 ? -8.450 -20.281 15.380 1.00 62.00 86 GLY A O 1
ATOM 614 N N . GLY A 1 87 ? -8.929 -18.251 14.567 1.00 57.09 87 GLY A N 1
ATOM 615 C CA . GLY A 1 87 ? -10.368 -18.511 14.409 1.00 57.09 87 GLY A CA 1
ATOM 616 C C . GLY A 1 87 ? -10.723 -19.444 13.243 1.00 57.09 87 GLY A C 1
ATOM 617 O O . GLY A 1 87 ? -11.801 -20.026 13.240 1.00 57.09 87 GLY A O 1
ATOM 618 N N . ALA A 1 88 ? -9.818 -19.623 12.276 1.00 55.31 88 ALA A N 1
ATOM 619 C CA . ALA A 1 88 ? -10.076 -20.377 11.044 1.00 55.31 88 ALA A CA 1
ATOM 620 C C . ALA A 1 88 ? -10.146 -21.909 11.225 1.00 55.31 88 ALA A C 1
ATOM 622 O O . ALA A 1 88 ? -10.709 -22.591 10.376 1.00 55.31 88 ALA A O 1
ATOM 623 N N . LEU A 1 89 ? -9.596 -22.455 12.320 1.00 53.50 89 LEU A N 1
ATOM 624 C CA . LEU A 1 89 ? -9.662 -23.892 12.645 1.00 53.50 89 LEU A CA 1
ATOM 625 C C . LEU A 1 89 ? -10.849 -24.255 13.546 1.00 53.50 89 LEU A C 1
ATOM 627 O O . LEU A 1 89 ? -11.154 -25.434 13.721 1.00 53.50 89 LEU A O 1
ATOM 631 N N . ARG A 1 90 ? -11.548 -23.265 14.115 1.00 51.00 90 ARG A N 1
ATOM 632 C CA . ARG A 1 90 ? -12.862 -23.519 14.697 1.00 51.00 90 ARG A CA 1
ATOM 633 C C . ARG A 1 90 ? -13.838 -23.597 13.535 1.00 51.00 90 ARG A C 1
ATOM 635 O O . ARG A 1 90 ? -14.061 -22.597 12.858 1.00 51.00 90 ARG A O 1
ATOM 642 N N . ALA A 1 91 ? -14.422 -24.781 13.324 1.00 50.72 91 ALA A N 1
ATOM 643 C CA . ALA A 1 91 ? -15.646 -24.920 12.541 1.00 50.72 91 ALA A CA 1
ATOM 644 C C . ALA A 1 91 ? -16.567 -23.738 12.879 1.00 50.72 91 ALA A C 1
ATOM 646 O O . ALA A 1 91 ? -16.610 -23.367 14.061 1.00 50.72 91 ALA A O 1
ATOM 647 N N . PRO A 1 92 ? -17.253 -23.117 11.902 1.00 49.88 92 PRO A N 1
ATOM 648 C CA . PRO A 1 92 ? -18.164 -22.035 12.203 1.00 49.88 92 PRO A CA 1
ATOM 649 C C . PRO A 1 92 ? -19.243 -22.643 13.085 1.00 49.88 92 PRO A C 1
ATOM 651 O O . PRO A 1 92 ? -20.179 -23.280 12.606 1.00 49.88 92 PRO A O 1
ATOM 654 N N . ALA A 1 93 ? -19.079 -22.511 14.401 1.00 51.47 93 ALA A N 1
ATOM 655 C CA . ALA A 1 93 ? -20.170 -22.726 15.307 1.00 51.47 93 ALA A CA 1
ATOM 656 C C . ALA A 1 93 ? -21.244 -21.803 14.755 1.00 51.47 93 ALA A C 1
ATOM 658 O O . ALA A 1 93 ? -21.007 -20.600 14.598 1.00 51.47 93 ALA A O 1
ATOM 659 N N . LEU A 1 94 ? -22.401 -22.371 14.432 1.00 51.81 94 LEU A N 1
ATOM 660 C CA . LEU A 1 94 ? -23.629 -21.641 14.158 1.00 51.81 94 LEU A CA 1
ATOM 661 C C . LEU A 1 94 ? -24.093 -20.930 15.444 1.00 51.81 94 LEU A C 1
ATOM 663 O O . LEU A 1 94 ? -25.253 -20.942 15.819 1.00 51.81 94 LEU A O 1
ATOM 667 N N . ASN A 1 95 ? -23.171 -20.290 16.146 1.00 51.38 95 ASN A N 1
ATOM 668 C CA . ASN A 1 95 ? -23.448 -19.209 17.036 1.00 51.38 95 ASN A CA 1
ATOM 669 C C . ASN A 1 95 ? -23.564 -18.022 16.097 1.00 51.38 95 ASN A C 1
ATOM 671 O O . ASN A 1 95 ? -22.595 -17.306 15.849 1.00 51.38 95 ASN A O 1
ATOM 675 N N . LYS A 1 96 ? -24.778 -17.807 15.572 1.00 49.31 96 LYS A N 1
ATOM 676 C CA . LYS A 1 96 ? -25.236 -16.427 15.417 1.00 49.31 96 LYS A CA 1
ATOM 677 C C . LYS A 1 96 ? -24.772 -15.735 16.699 1.00 49.31 96 LYS A C 1
ATOM 679 O O . LYS A 1 96 ? -25.237 -16.154 17.764 1.00 49.31 96 LYS A O 1
ATOM 684 N N . PRO A 1 97 ? -23.851 -14.755 16.665 1.00 47.44 97 PRO A N 1
ATOM 685 C CA . PRO A 1 97 ? -23.812 -13.854 17.789 1.00 47.44 97 PRO A CA 1
ATOM 686 C C . PRO A 1 97 ? -25.248 -13.345 17.844 1.00 47.44 97 PRO A C 1
ATOM 688 O O . PRO A 1 97 ? -25.749 -12.815 16.848 1.00 47.44 97 PRO A O 1
ATOM 691 N N . ALA A 1 98 ? -25.962 -13.619 18.940 1.00 55.81 98 ALA A N 1
ATOM 692 C CA . ALA A 1 98 ? -27.079 -12.766 19.290 1.00 55.81 98 ALA A CA 1
ATOM 693 C C . ALA A 1 98 ? -26.471 -11.377 19.168 1.00 55.81 98 ALA A C 1
ATOM 695 O O . ALA A 1 98 ? -25.503 -11.076 19.870 1.00 55.81 98 ALA A O 1
ATOM 696 N N . MET A 1 99 ? -26.860 -10.658 18.114 1.00 56.97 99 MET A N 1
ATOM 697 C CA . MET A 1 99 ? -26.260 -9.387 17.779 1.00 56.97 99 MET A CA 1
ATOM 698 C C . MET A 1 99 ? -26.752 -8.482 18.886 1.00 56.97 99 MET A C 1
ATOM 700 O O . MET A 1 99 ? -27.815 -7.882 18.772 1.00 56.97 99 MET A O 1
ATOM 704 N N . ALA A 1 100 ? -26.028 -8.492 20.008 1.00 62.84 100 ALA A N 1
ATOM 705 C CA . ALA A 1 100 ? -26.152 -7.480 21.020 1.00 62.84 100 ALA A CA 1
ATOM 706 C C . ALA A 1 100 ? -26.075 -6.183 20.218 1.00 62.84 100 ALA A C 1
ATOM 708 O O . ALA A 1 100 ? -25.126 -6.042 19.429 1.00 62.84 100 ALA A O 1
ATOM 709 N N . PRO A 1 101 ? -27.121 -5.344 20.267 1.00 62.16 101 PRO A N 1
ATOM 710 C CA . PRO A 1 101 ? -27.176 -4.157 19.442 1.00 62.16 101 PRO A CA 1
ATOM 711 C C . PRO A 1 101 ? -25.888 -3.391 19.712 1.00 62.16 101 PRO A C 1
ATOM 713 O O . PRO A 1 101 ? -25.629 -2.970 20.838 1.00 62.16 101 PRO A O 1
ATOM 716 N N . LYS A 1 102 ? -25.022 -3.320 18.696 1.00 66.25 102 LYS A N 1
ATOM 717 C CA . LYS A 1 102 ? -23.834 -2.480 18.767 1.00 66.25 102 LYS A CA 1
ATOM 718 C C . LYS A 1 102 ? -24.393 -1.072 18.947 1.00 66.25 102 LYS A C 1
ATOM 720 O O . LYS A 1 102 ? -25.196 -0.683 18.092 1.00 66.25 102 LYS A O 1
ATOM 725 N N . PRO A 1 103 ? -24.068 -0.356 20.037 1.00 65.31 103 PRO A N 1
ATOM 726 C CA . PRO A 1 103 ? -24.574 0.994 20.213 1.00 65.31 103 PRO A CA 1
ATOM 727 C C . PRO A 1 103 ? -24.206 1.791 18.964 1.00 65.31 103 PRO A C 1
ATOM 729 O O . PRO A 1 103 ? -23.071 1.719 18.480 1.00 65.31 103 PRO A O 1
ATOM 732 N N . ILE A 1 104 ? -25.200 2.454 18.374 1.00 66.50 104 ILE A N 1
ATOM 733 C CA . ILE A 1 104 ? -24.969 3.348 17.246 1.00 66.50 104 ILE A CA 1
ATOM 734 C C . ILE A 1 104 ? -24.292 4.565 17.848 1.00 66.50 104 ILE A C 1
ATOM 736 O O . ILE A 1 104 ? -24.941 5.435 18.416 1.00 66.50 104 ILE A O 1
ATOM 740 N N . VAL A 1 105 ? -22.968 4.583 17.758 1.00 68.19 105 VAL A N 1
ATOM 741 C CA . VAL A 1 105 ? -22.178 5.675 18.300 1.00 68.19 105 VAL A CA 1
ATOM 742 C C . VAL A 1 105 ? -22.263 6.853 17.337 1.00 68.19 105 VAL A C 1
ATOM 744 O O . VAL A 1 105 ? -21.730 6.803 16.227 1.00 68.19 105 VAL A O 1
ATOM 747 N N . ALA A 1 106 ? -22.933 7.918 17.765 1.00 66.62 106 ALA A N 1
ATOM 748 C CA . ALA A 1 106 ? -22.911 9.196 17.074 1.00 66.62 106 ALA A CA 1
ATOM 749 C C . ALA A 1 106 ? -21.731 10.008 17.617 1.00 66.62 106 ALA A C 1
ATOM 751 O O . ALA A 1 106 ? -21.725 10.431 18.774 1.00 66.62 106 ALA A O 1
ATOM 752 N N . CYS A 1 107 ? -20.706 10.196 16.788 1.00 68.62 107 CYS A N 1
ATOM 753 C CA . CYS A 1 107 ? -19.576 11.055 17.121 1.00 68.62 107 CYS A CA 1
ATOM 754 C C . CYS A 1 107 ? -19.786 12.447 16.538 1.00 68.62 107 CYS A C 1
ATOM 756 O O . CYS A 1 107 ? -19.994 12.598 15.333 1.00 68.62 107 CYS A O 1
ATOM 758 N N . GLU A 1 108 ? -19.691 13.464 17.389 1.00 76.44 108 GLU A N 1
ATOM 759 C CA . GLU A 1 108 ? -19.589 14.846 16.935 1.00 76.44 108 GLU A CA 1
ATOM 760 C C . GLU A 1 108 ? -18.279 15.033 16.141 1.00 76.44 108 GLU A C 1
ATOM 762 O O . GLU A 1 108 ? -17.248 14.443 16.491 1.00 76.44 108 GLU A O 1
ATOM 767 N N . PRO A 1 109 ? -18.284 15.830 15.057 1.00 65.31 109 PRO A N 1
ATOM 768 C CA . PRO A 1 109 ? -17.086 16.064 14.259 1.00 65.31 109 PRO A CA 1
ATOM 769 C C . PRO A 1 109 ? -15.985 16.735 15.097 1.00 65.31 109 PRO A C 1
ATOM 771 O O . PRO A 1 109 ? -16.238 17.672 15.851 1.00 65.31 109 PRO A O 1
ATOM 774 N N . VAL A 1 110 ? -14.740 16.269 14.948 1.00 67.94 110 VAL A N 1
ATOM 775 C CA . VAL A 1 110 ? -13.577 16.841 15.649 1.00 67.94 110 VAL A CA 1
ATOM 776 C C . VAL A 1 110 ? -13.341 18.276 15.176 1.00 67.94 110 VAL A C 1
ATOM 778 O O . VAL A 1 110 ? -13.208 18.524 13.976 1.00 67.94 110 VAL A O 1
ATOM 781 N N . VAL A 1 111 ? -13.257 19.212 16.121 1.00 68.62 111 VAL A N 1
ATOM 782 C CA . VAL A 1 111 ? -12.995 20.630 15.846 1.00 68.62 111 VAL A CA 1
ATOM 783 C C . VAL A 1 111 ? -11.504 20.847 15.543 1.00 68.62 111 VAL A C 1
ATOM 785 O O . VAL A 1 111 ? -10.639 20.252 16.186 1.00 68.62 111 VAL A O 1
ATOM 788 N N . SER A 1 112 ? -11.199 21.689 14.548 1.00 67.75 112 SER A N 1
ATOM 789 C CA . SER A 1 112 ? -9.823 22.071 14.194 1.00 67.75 112 SER A CA 1
ATOM 790 C C . SER A 1 112 ? -9.191 22.925 15.295 1.00 67.75 112 SER A C 1
ATOM 792 O O . SER A 1 112 ? -9.720 23.982 15.616 1.00 67.75 112 SER A O 1
ATOM 794 N N . VAL A 1 113 ? -8.045 22.516 15.845 1.00 68.75 113 VAL A N 1
ATOM 795 C CA . VAL A 1 113 ? -7.382 23.200 16.983 1.00 68.75 113 VAL A CA 1
ATOM 796 C C . VAL A 1 113 ? -6.558 24.422 16.533 1.00 68.75 113 VAL A C 1
ATOM 798 O O . VAL A 1 113 ? -5.831 25.020 17.319 1.00 68.75 113 VAL A O 1
ATOM 801 N N . LEU A 1 114 ? -6.659 24.817 15.260 1.00 68.00 114 LEU A N 1
ATOM 802 C CA . LEU A 1 114 ? -5.861 25.900 14.675 1.00 68.00 114 LEU A CA 1
ATOM 803 C C . LEU A 1 114 ? -6.279 27.315 15.107 1.00 68.00 114 LEU A C 1
ATOM 805 O O . LEU A 1 114 ? -5.612 28.280 14.742 1.00 68.00 114 LEU A O 1
ATOM 809 N N . THR A 1 115 ? -7.374 27.468 15.856 1.00 73.31 115 THR A N 1
ATOM 810 C CA . THR A 1 115 ? -7.822 28.774 16.361 1.00 73.31 115 THR A CA 1
ATOM 811 C C . THR A 1 115 ? -7.997 28.748 17.878 1.00 73.31 115 THR A C 1
ATOM 813 O O . THR A 1 115 ? -8.460 27.757 18.441 1.00 73.31 115 THR A O 1
ATOM 816 N N . GLU A 1 116 ? -7.672 29.857 18.552 1.00 73.94 116 GLU A N 1
ATOM 817 C CA . GLU A 1 116 ? -7.838 29.990 20.012 1.00 73.94 116 GLU A CA 1
ATOM 818 C C . GLU A 1 116 ? -9.301 29.817 20.455 1.00 73.94 116 GLU A C 1
ATOM 820 O O . GLU A 1 116 ? -9.567 29.263 21.519 1.00 73.94 116 GLU A O 1
ATOM 825 N N . ALA A 1 117 ? -10.264 30.199 19.608 1.00 70.56 117 ALA A N 1
ATOM 826 C CA . ALA A 1 117 ? -11.682 29.935 19.851 1.00 70.56 117 ALA A CA 1
ATOM 827 C C . ALA A 1 117 ? -12.006 28.430 19.811 1.00 70.56 117 ALA A C 1
ATOM 829 O O . ALA A 1 117 ? -12.748 27.928 20.653 1.00 70.56 117 ALA A O 1
ATOM 830 N N . ALA A 1 118 ? -11.417 27.686 18.871 1.00 68.50 118 ALA A N 1
ATOM 831 C CA . ALA A 1 118 ? -11.657 26.254 18.738 1.00 68.50 118 ALA A CA 1
ATOM 832 C C . ALA A 1 118 ? -11.016 25.411 19.849 1.00 68.50 118 ALA A C 1
ATOM 834 O O . ALA A 1 118 ? -11.518 24.336 20.165 1.00 68.50 118 ALA A O 1
ATOM 835 N N . LYS A 1 119 ? -9.953 25.908 20.487 1.00 66.31 119 LYS A N 1
ATOM 836 C CA . LYS A 1 119 ? -9.311 25.260 21.640 1.00 66.31 119 LYS A CA 1
ATOM 837 C C . LYS A 1 119 ? -10.189 25.248 22.899 1.00 66.31 119 LYS A C 1
ATOM 839 O O . LYS A 1 119 ? -10.006 24.390 23.757 1.00 66.31 119 LYS A O 1
ATOM 844 N N . GLN A 1 120 ? -11.131 26.188 23.014 1.00 70.94 120 GLN A N 1
ATOM 845 C CA . GLN A 1 120 ? -12.087 26.252 24.128 1.00 70.94 120 GLN A CA 1
ATOM 846 C C . GLN A 1 120 ? -13.299 25.331 23.928 1.00 70.94 120 GLN A C 1
ATOM 848 O O . GLN A 1 120 ? -14.052 25.090 24.871 1.00 70.94 120 GLN A O 1
ATOM 853 N N . LEU A 1 121 ? -13.498 24.810 22.713 1.00 64.31 121 LEU A N 1
ATOM 854 C CA . LEU A 1 121 ? -14.561 23.856 22.424 1.00 64.31 121 LEU A CA 1
ATOM 855 C C . LEU A 1 121 ? -14.143 22.467 22.909 1.00 64.31 121 LEU A C 1
ATOM 857 O O . LEU A 1 121 ? -13.000 22.041 22.733 1.00 64.31 121 LEU A O 1
ATOM 861 N N . ALA A 1 122 ? -15.080 21.749 23.531 1.00 61.66 122 ALA A N 1
ATOM 862 C CA . ALA A 1 122 ? -14.831 20.375 23.939 1.00 61.66 122 ALA A CA 1
ATOM 863 C C . ALA A 1 122 ? -14.456 19.529 22.704 1.00 61.66 122 ALA A C 1
ATOM 865 O O . ALA A 1 122 ? -15.079 19.691 21.650 1.00 61.66 122 ALA A O 1
ATOM 866 N N . PRO A 1 123 ? -13.465 18.624 22.806 1.00 65.25 123 PRO A N 1
ATOM 867 C CA . PRO A 1 123 ? -13.158 17.703 21.721 1.00 65.25 123 PRO A CA 1
ATOM 868 C C . PRO A 1 123 ? -14.411 16.891 21.376 1.00 65.25 123 PRO A C 1
ATOM 870 O O . PRO A 1 123 ? -15.164 16.511 22.277 1.00 65.25 123 PRO A O 1
ATOM 873 N N . GLY A 1 124 ? -14.626 16.654 20.075 1.00 66.75 124 GLY A N 1
ATOM 874 C CA . GLY A 1 124 ? -15.795 15.931 19.571 1.00 66.75 124 GLY A CA 1
ATOM 875 C C . GLY A 1 124 ? -15.986 14.634 20.348 1.00 66.75 124 GLY A C 1
ATOM 876 O O . GLY A 1 124 ? -15.075 13.805 20.422 1.00 66.75 124 GLY A O 1
ATOM 877 N N . ARG A 1 125 ? -17.143 14.500 20.999 1.00 68.94 125 ARG A N 1
ATOM 878 C CA . ARG A 1 125 ? -17.459 13.347 21.840 1.00 68.94 125 ARG A CA 1
ATOM 879 C C . ARG A 1 125 ? -18.278 12.345 21.045 1.00 68.94 125 ARG A C 1
ATOM 881 O O . ARG A 1 125 ? -19.114 12.705 20.221 1.00 68.94 125 ARG A O 1
ATOM 888 N N . CYS A 1 126 ? -18.034 11.079 21.325 1.00 66.81 126 CYS A N 1
ATOM 889 C CA . CYS A 1 126 ? -18.833 9.981 20.823 1.00 66.81 126 CYS A CA 1
ATOM 890 C C . CYS A 1 126 ? -19.856 9.614 21.897 1.00 66.81 126 CYS A C 1
ATOM 892 O O . CYS A 1 126 ? -19.471 9.215 22.996 1.00 66.81 126 CYS A O 1
ATOM 894 N N . LEU A 1 127 ? -21.140 9.805 21.599 1.00 65.56 127 LEU A N 1
ATOM 895 C CA . LEU A 1 127 ? -22.240 9.385 22.463 1.00 65.56 127 LEU A CA 1
ATOM 896 C C . LEU A 1 127 ? -22.715 8.007 21.993 1.00 65.56 127 LEU A C 1
ATOM 898 O O . LEU A 1 127 ? -22.844 7.784 20.788 1.00 65.56 127 LEU A O 1
ATOM 902 N N . ALA A 1 128 ? -22.897 7.087 22.939 1.00 62.34 128 ALA A N 1
ATOM 903 C CA . ALA A 1 128 ? -23.321 5.708 22.701 1.00 62.34 128 ALA A CA 1
ATOM 904 C C . ALA A 1 128 ? -24.825 5.530 22.927 1.00 62.34 128 ALA A C 1
ATOM 906 O O . ALA A 1 128 ? -25.372 6.264 23.782 1.00 62.34 128 ALA A O 1
#

Organism: Rhodopseudomonas palustris (strain DX-1) (NCBI:txid652103)

Sequence (128 aa):
MSHIVRGILGALAITGTLGAAQLAVGEDLGRTMLLRQASAVPTQDVNRSGKADRAGAISESQPGQTVAVTLIGQSVLVRVPQQQIGGALRAPALNKPAMAPKPIVACEPVVSVLTEAAKQLAPGRCLA

Foldseek 3Di:
DPVVVVVVVVVCVVVVVVVVVVVVVVVVVVVVVVVVVVPDPPPCPPPVCVVDLFHDDPPPVQDWDWDWDDDVPDIDIDTGGPVCVPVPPPDPPPPPPPPPPPPPWDWDDAFGPPDPVSVPDDGTDTDD

Radius of gyration: 29.5 Å; chains: 1; bounding box: 59×55×78 Å

pLDDT: mean 70.48, std 12.1, range [47.44, 93.0]

Secondary structure (DSSP, 8-state):
-HHHHHHHHHHHHHHHHHHHHHHHHHHHHHHHHHHHHHHS-----S-TTTS-SS---------EEEEEEEETTEEEEEEEEGGGTTGGGS---------------EEPPPPPTTSHHHHTSPPPPEE-